Protein AF-A0A8S9JGA6-F1 (afdb_monomer_lite)

pLDDT: mean 74.23, std 14.95, range [34.34, 95.12]

Organism: Brassica cretica (NCBI:txid69181)

Secondary structure (DSSP, 8-state):
-----------------SS--------------STTT--STHHHH---GGG-B-STTTTTTTTSS--BSSSSS--GGGS---SEEEEESEEBSGGG-B--GGGGGG---EE-S-GGGEEESSSS-B-HHHHHHHHHHHHH--TTTS-S--HHHHHHT-

InterPro domains:
  IPR008265 Lipase, GDSL, active site [PS01098] (29-40)
  IPR036514 SGNH hydrolase superfamily [G3DSA:3.40.50.1110] (21-83)
  IPR036514 SGNH hydrolase superfamily [G3DSA:3.40.50.1110] (84-142)
  IPR044552 GDSL esterase/lipase GLIP1-5/GLL25 [PTHR45966] (81-156)

Sequence (158 aa):
MFLYTIVLSISSINCTEKNNSLVTNQAALFVFGDSLFDAGNYKYINNNSAFQSNFFPYGQTTFKFPTGRVSDGRLITDFIGFKVGQMGCCGSGPFRGINTCGGRMGQSYELCENVNDYLFFDSSHLTEKAHQQIAELVWSGPPNVTRPYNLKALFELN

Foldseek 3Di:
DDDDDDPPDPPPPPDDDPDDDDPDPDQDEDADDPLLGDQQCVVVVDPPPPQWQQDPPQCCPANVGRRRRPHVYDHLVVQDDANYRQAAQKADDVSSLHPCPPCPPNDDMHGHPDLRNYQHNHNPHGGPNNVVSVLCCQAPNDCSRHPDDRVVVVVVVD

Structure (mmCIF, N/CA/C/O backbone):
data_AF-A0A8S9JGA6-F1
#
_entry.id   AF-A0A8S9JGA6-F1
#
loop_
_atom_site.group_PDB
_atom_site.id
_atom_site.type_symbol
_atom_site.label_atom_id
_atom_site.label_alt_id
_atom_site.label_comp_id
_atom_site.label_asym_id
_atom_site.label_entity_id
_atom_site.label_seq_id
_atom_site.pdbx_PDB_ins_code
_atom_site.Cartn_x
_atom_site.Cartn_y
_atom_site.Cartn_z
_atom_site.occupancy
_atom_site.B_iso_or_equiv
_atom_site.auth_seq_id
_atom_site.auth_comp_id
_atom_site.auth_asym_id
_atom_site.auth_atom_id
_atom_site.pdbx_PDB_model_num
ATOM 1 N N . MET A 1 1 ? 35.458 -18.904 -16.102 1.00 49.09 1 MET A N 1
ATOM 2 C CA . MET A 1 1 ? 35.018 -20.268 -16.457 1.00 49.09 1 MET A CA 1
ATOM 3 C C . MET A 1 1 ? 34.712 -21.039 -15.181 1.00 49.09 1 MET A C 1
ATOM 5 O O . MET A 1 1 ? 35.558 -21.772 -14.706 1.00 49.09 1 MET A O 1
ATOM 9 N N . PHE A 1 2 ? 33.526 -20.814 -14.616 1.00 34.34 2 PHE A N 1
ATOM 10 C CA . PHE A 1 2 ? 32.849 -21.718 -13.684 1.00 34.34 2 PHE A CA 1
ATOM 11 C C . PHE A 1 2 ? 31.355 -21.488 -13.910 1.00 34.34 2 PHE A C 1
ATOM 13 O O . PHE A 1 2 ? 30.808 -20.459 -13.524 1.00 34.34 2 PHE A O 1
ATOM 20 N N . LEU A 1 3 ? 30.750 -22.394 -14.678 1.00 44.66 3 LEU A N 1
ATOM 21 C CA . LEU A 1 3 ? 29.308 -22.479 -14.858 1.00 44.66 3 LEU A CA 1
ATOM 22 C C . LEU A 1 3 ? 28.686 -22.876 -13.515 1.00 44.66 3 LEU A C 1
ATOM 24 O O . LEU A 1 3 ? 29.050 -23.912 -12.967 1.00 44.66 3 LEU A O 1
ATOM 28 N N . TYR A 1 4 ? 27.707 -22.112 -13.040 1.00 43.81 4 TYR A N 1
ATOM 29 C CA . TYR A 1 4 ? 26.668 -22.636 -12.158 1.00 43.81 4 TYR A CA 1
ATOM 30 C C . TYR A 1 4 ? 25.333 -22.450 -12.874 1.00 43.81 4 TYR A C 1
ATOM 32 O O . TYR A 1 4 ? 24.757 -21.367 -12.912 1.00 43.81 4 TYR A O 1
ATOM 40 N N . THR A 1 5 ? 24.883 -23.517 -13.524 1.00 47.34 5 THR A N 1
ATOM 41 C CA . THR A 1 5 ? 23.535 -23.650 -14.077 1.00 47.34 5 THR A CA 1
ATOM 42 C C . THR A 1 5 ? 22.526 -23.649 -12.933 1.00 47.34 5 THR A C 1
ATOM 44 O O . THR A 1 5 ? 22.482 -24.594 -12.148 1.00 47.34 5 THR A O 1
ATOM 47 N N . ILE A 1 6 ? 21.713 -22.597 -12.837 1.00 52.12 6 ILE A N 1
ATOM 48 C CA . ILE A 1 6 ? 20.526 -22.581 -11.978 1.00 52.12 6 ILE A CA 1
ATOM 49 C C . ILE A 1 6 ? 19.452 -23.410 -12.685 1.00 52.12 6 ILE A C 1
ATOM 51 O O . ILE A 1 6 ? 18.958 -23.031 -13.746 1.00 52.12 6 ILE A O 1
ATOM 55 N N . VAL A 1 7 ? 19.106 -24.558 -12.110 1.00 46.50 7 VAL A N 1
ATOM 56 C CA . VAL A 1 7 ? 17.948 -25.346 -12.540 1.00 46.50 7 VAL A CA 1
ATOM 57 C C . VAL A 1 7 ? 16.696 -24.641 -12.017 1.00 46.50 7 VAL A C 1
ATOM 59 O O . VAL A 1 7 ? 16.378 -24.727 -10.835 1.00 46.50 7 VAL A O 1
ATOM 62 N N . LEU A 1 8 ? 15.989 -23.917 -12.886 1.00 43.75 8 LEU A N 1
ATOM 63 C CA . LEU A 1 8 ? 14.633 -23.439 -12.610 1.00 43.75 8 LEU A CA 1
ATOM 64 C C . LEU A 1 8 ? 13.660 -24.598 -12.849 1.00 43.75 8 LEU A C 1
ATOM 66 O O . LEU A 1 8 ? 13.187 -24.808 -13.963 1.00 43.75 8 LEU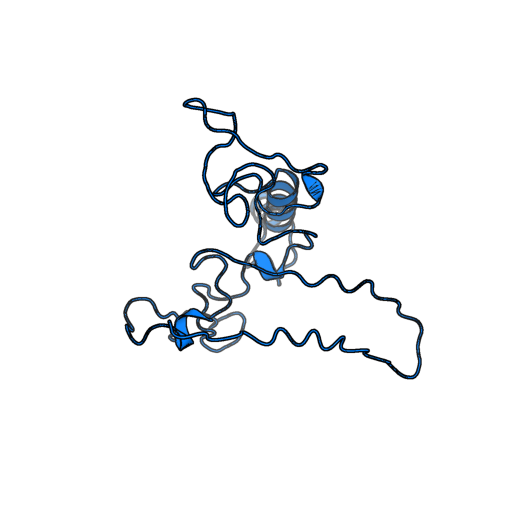 A O 1
ATOM 70 N N . SER A 1 9 ? 13.370 -25.377 -11.808 1.00 45.03 9 SER A N 1
ATOM 71 C CA . SER A 1 9 ? 12.232 -26.295 -11.836 1.00 45.03 9 SER A CA 1
ATOM 72 C C . SER A 1 9 ? 10.955 -25.501 -11.557 1.00 45.03 9 SER A C 1
ATOM 74 O O . SER A 1 9 ? 10.687 -25.136 -10.414 1.00 45.03 9 SER A O 1
ATOM 76 N N . ILE A 1 10 ? 10.157 -25.233 -12.592 1.00 51.62 10 ILE A N 1
ATOM 77 C CA . ILE A 1 10 ? 8.765 -24.808 -12.419 1.00 51.62 10 ILE A CA 1
ATOM 78 C C . ILE A 1 10 ? 7.967 -26.077 -12.117 1.00 51.62 10 ILE A C 1
ATOM 80 O O . ILE A 1 10 ? 7.484 -26.753 -13.022 1.00 51.62 10 ILE A O 1
ATOM 84 N N . SER A 1 11 ? 7.863 -26.451 -10.845 1.00 44.03 11 SER A N 1
ATOM 85 C CA . SER A 1 11 ? 6.832 -27.394 -10.422 1.00 44.03 11 SER A CA 1
ATOM 86 C C . SER A 1 11 ? 5.513 -26.630 -10.352 1.00 44.03 11 SER A C 1
ATOM 88 O O . SER A 1 11 ? 5.253 -25.877 -9.417 1.00 44.03 11 SER A O 1
ATOM 90 N N . SER A 1 12 ? 4.666 -26.807 -11.364 1.00 47.81 12 SER A N 1
ATOM 91 C CA . SER A 1 12 ? 3.257 -26.433 -11.277 1.00 47.81 12 SER A CA 1
ATOM 92 C C . SER A 1 12 ? 2.615 -27.251 -10.154 1.00 47.81 12 SER A C 1
ATOM 94 O O . SER A 1 12 ? 2.426 -28.462 -10.294 1.00 47.81 12 SER A O 1
ATOM 96 N N . ILE A 1 13 ? 2.318 -26.613 -9.021 1.00 54.00 13 ILE A N 1
ATOM 97 C CA . ILE A 1 13 ? 1.548 -27.234 -7.943 1.00 54.00 13 ILE A CA 1
ATOM 98 C C . ILE A 1 13 ? 0.088 -27.273 -8.408 1.00 54.00 13 ILE A C 1
ATOM 100 O O . ILE A 1 13 ? -0.631 -26.283 -8.309 1.00 54.00 13 ILE A O 1
ATOM 104 N N . ASN A 1 14 ? -0.353 -28.414 -8.942 1.00 46.28 14 ASN A N 1
ATOM 105 C CA . ASN A 1 14 ? -1.773 -28.667 -9.177 1.00 46.28 14 ASN A CA 1
ATOM 106 C C . ASN A 1 14 ? -2.439 -29.013 -7.841 1.00 46.28 14 ASN A C 1
ATOM 108 O O . ASN A 1 14 ? -2.505 -30.177 -7.444 1.00 46.28 14 ASN A O 1
ATOM 112 N N . CYS A 1 15 ? -2.944 -28.000 -7.138 1.00 44.97 15 CYS A N 1
ATOM 113 C CA . CYS A 1 15 ? -3.874 -28.213 -6.034 1.00 44.97 15 CYS A CA 1
ATOM 114 C C . CYS A 1 15 ? -5.198 -28.732 -6.609 1.00 44.97 15 CYS A C 1
ATOM 116 O O . CYS A 1 15 ? -5.934 -27.991 -7.252 1.00 44.97 15 CYS A O 1
ATOM 118 N N . THR A 1 16 ? -5.497 -30.015 -6.402 1.00 48.38 16 THR A N 1
ATOM 119 C CA . THR A 1 16 ? -6.822 -30.572 -6.710 1.00 48.38 16 THR A CA 1
ATOM 120 C C . THR A 1 16 ? -7.572 -30.734 -5.393 1.00 48.38 16 THR A C 1
ATOM 122 O O . THR A 1 16 ? -7.358 -31.711 -4.677 1.00 48.38 16 THR A O 1
ATOM 125 N N . GLU A 1 17 ? -8.425 -29.773 -5.034 1.00 49.81 17 GLU A N 1
ATOM 126 C CA . GLU A 1 17 ? -9.370 -29.981 -3.934 1.00 49.81 17 GLU A CA 1
ATOM 127 C C . GLU A 1 17 ? -10.481 -30.924 -4.401 1.00 49.81 17 GLU A C 1
ATOM 129 O O . GLU A 1 17 ? -11.218 -30.651 -5.351 1.00 49.81 17 GLU A O 1
ATOM 134 N N . LYS A 1 18 ? -10.598 -32.071 -3.728 1.00 55.16 18 LYS A N 1
ATOM 135 C CA . LYS A 1 18 ? -11.759 -32.946 -3.872 1.00 55.16 18 LYS A CA 1
ATOM 136 C C . LYS A 1 18 ? -12.943 -32.305 -3.146 1.00 55.16 18 LYS A C 1
ATOM 138 O O . LYS A 1 18 ? -12.961 -32.267 -1.922 1.00 55.16 18 LYS A O 1
ATOM 143 N N . ASN A 1 19 ? -13.948 -31.925 -3.935 1.00 55.22 19 ASN A N 1
ATOM 144 C CA . ASN A 1 19 ? -15.334 -31.630 -3.550 1.00 55.22 19 ASN A CA 1
ATOM 145 C C . ASN A 1 19 ? -15.628 -30.254 -2.920 1.00 55.22 19 ASN A C 1
ATOM 147 O O . ASN A 1 19 ? -16.029 -30.171 -1.765 1.00 55.22 19 ASN A O 1
ATOM 151 N N . ASN A 1 20 ? -15.556 -29.187 -3.719 1.00 45.53 20 ASN A N 1
ATOM 152 C CA . ASN A 1 20 ? -16.689 -28.297 -4.039 1.00 45.53 20 ASN A CA 1
ATOM 153 C C . ASN A 1 20 ? -16.203 -27.151 -4.938 1.00 45.53 20 ASN A C 1
ATOM 155 O O . ASN A 1 20 ? -15.072 -26.695 -4.817 1.00 45.53 20 ASN A O 1
ATOM 159 N N . SER A 1 21 ? -17.044 -26.700 -5.871 1.00 48.09 21 SER A N 1
ATOM 160 C CA . SER A 1 21 ? -16.680 -25.697 -6.875 1.00 48.09 21 SER A CA 1
ATOM 161 C C . SER A 1 21 ? -16.467 -24.306 -6.265 1.00 48.09 21 SER A C 1
ATOM 163 O O . SER A 1 21 ? -17.368 -23.469 -6.250 1.00 48.09 21 SER A O 1
ATOM 165 N N . LEU A 1 22 ? -15.249 -24.026 -5.821 1.00 43.38 22 LEU A N 1
ATOM 166 C CA . LEU A 1 22 ? -14.751 -22.666 -5.681 1.00 43.38 22 LEU A CA 1
ATOM 167 C C . LEU A 1 22 ? -13.516 -22.553 -6.568 1.00 43.38 22 LEU A C 1
ATOM 169 O O . LEU A 1 22 ? -12.383 -22.768 -6.147 1.00 43.38 22 LEU A O 1
ATOM 173 N N . VAL A 1 23 ? -13.761 -22.235 -7.844 1.00 42.69 23 VAL A N 1
ATOM 174 C CA . VAL A 1 23 ? -12.718 -21.715 -8.731 1.00 42.69 23 VAL A CA 1
ATOM 175 C C . VAL A 1 23 ? -12.301 -20.377 -8.138 1.00 42.69 23 VAL A C 1
ATOM 177 O O . VAL A 1 23 ? -12.895 -19.336 -8.408 1.00 42.69 23 VAL A O 1
ATOM 180 N N . THR A 1 24 ? -11.315 -20.410 -7.254 1.00 42.44 24 THR A N 1
ATOM 181 C CA . THR A 1 24 ? -10.630 -19.201 -6.830 1.00 42.44 24 THR A CA 1
ATOM 182 C C . THR A 1 24 ? -9.526 -18.981 -7.853 1.00 42.44 24 THR A C 1
ATOM 184 O O . THR A 1 24 ? -8.606 -19.786 -7.979 1.00 42.44 24 THR A O 1
ATOM 187 N N . ASN A 1 25 ? -9.640 -17.920 -8.653 1.00 44.44 25 ASN A N 1
ATOM 188 C CA . ASN A 1 25 ? -8.517 -17.436 -9.451 1.00 44.44 25 ASN A CA 1
ATOM 189 C C . ASN A 1 25 ? -7.470 -16.887 -8.471 1.00 44.44 25 ASN A C 1
ATOM 191 O O . ASN A 1 25 ? -7.428 -15.689 -8.197 1.00 44.44 25 ASN A O 1
ATOM 195 N N . GLN A 1 26 ? -6.699 -17.780 -7.852 1.00 40.91 26 GLN A N 1
ATOM 196 C CA . GLN A 1 26 ? -5.667 -17.432 -6.885 1.00 40.91 26 GLN A CA 1
ATOM 197 C C . GLN A 1 26 ? -4.499 -16.794 -7.636 1.00 40.91 26 GLN A C 1
ATOM 199 O O . GLN A 1 26 ? -3.663 -17.474 -8.226 1.00 40.91 26 GLN A O 1
ATOM 204 N N . ALA A 1 27 ? -4.464 -15.464 -7.636 1.00 47.84 27 ALA A N 1
ATOM 205 C CA . ALA A 1 27 ? -3.291 -14.700 -8.027 1.00 47.84 27 ALA A CA 1
ATOM 206 C C . ALA A 1 27 ? -2.324 -14.640 -6.835 1.00 47.84 27 ALA A C 1
ATOM 208 O O . ALA A 1 27 ? -2.721 -14.285 -5.725 1.00 47.84 27 ALA A O 1
ATOM 209 N N . ALA A 1 28 ? -1.058 -14.993 -7.053 1.00 46.25 28 ALA A N 1
ATOM 210 C CA . ALA A 1 28 ? -0.022 -14.830 -6.041 1.00 46.25 28 ALA A CA 1
ATOM 211 C C . ALA A 1 28 ? 0.428 -13.361 -5.989 1.00 46.25 28 ALA A C 1
ATOM 213 O O . ALA A 1 28 ? 0.871 -12.809 -6.996 1.00 46.25 28 ALA A O 1
ATOM 214 N N . LEU A 1 29 ? 0.322 -12.735 -4.814 1.00 56.91 29 LEU A N 1
ATOM 215 C CA . LEU A 1 29 ? 0.822 -11.387 -4.554 1.00 56.91 29 LEU A CA 1
ATOM 216 C C . LEU A 1 29 ? 2.216 -11.476 -3.933 1.00 56.91 29 LEU A C 1
ATOM 218 O O . LEU A 1 29 ? 2.381 -11.917 -2.797 1.00 56.91 29 LEU A O 1
ATOM 222 N N . PHE A 1 30 ? 3.214 -11.027 -4.679 1.00 61.41 30 PHE A N 1
ATOM 223 C CA . PHE A 1 30 ? 4.572 -10.849 -4.184 1.00 61.41 30 PHE A CA 1
ATOM 224 C C . PHE A 1 30 ? 4.752 -9.390 -3.758 1.00 61.41 30 PHE A C 1
ATOM 226 O O . PHE A 1 30 ? 4.334 -8.470 -4.468 1.00 61.41 30 PHE A O 1
ATOM 233 N N . VAL A 1 31 ? 5.347 -9.186 -2.586 1.00 60.44 31 VAL A N 1
ATOM 234 C CA . VAL A 1 31 ? 5.545 -7.876 -1.960 1.00 60.44 31 VAL A CA 1
ATOM 235 C C . VAL A 1 31 ? 7.042 -7.688 -1.731 1.00 60.44 31 VAL A C 1
ATOM 237 O O . VAL A 1 31 ? 7.652 -8.470 -1.003 1.00 60.44 31 VAL A O 1
ATOM 240 N N . PHE A 1 32 ? 7.617 -6.646 -2.330 1.00 70.56 32 PHE A N 1
ATOM 241 C CA . PHE A 1 32 ? 8.966 -6.166 -2.024 1.00 70.56 32 PHE A CA 1
ATOM 242 C C . PHE A 1 32 ? 8.869 -4.745 -1.478 1.00 70.56 32 PHE A C 1
ATOM 244 O O . PHE A 1 32 ? 7.991 -3.987 -1.883 1.00 70.56 32 PHE A O 1
ATOM 251 N N . GLY A 1 33 ? 9.768 -4.377 -0.573 1.00 71.50 33 GLY A N 1
ATOM 252 C CA . GLY A 1 33 ? 9.775 -3.047 0.020 1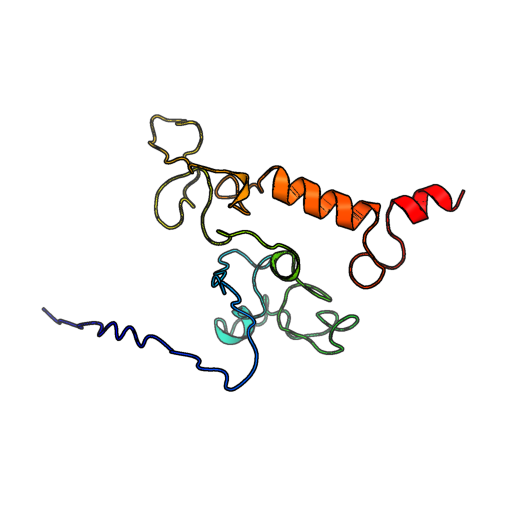.00 71.50 33 GLY A CA 1
ATOM 253 C C . GLY A 1 33 ? 10.749 -2.943 1.183 1.00 71.50 33 GLY A C 1
ATOM 254 O O . GLY A 1 33 ? 11.594 -3.818 1.382 1.00 71.50 33 GLY A O 1
ATOM 255 N N . ASP A 1 34 ? 10.623 -1.854 1.931 1.00 78.00 34 ASP A N 1
ATOM 256 C CA . ASP A 1 34 ? 11.342 -1.628 3.181 1.00 78.00 34 ASP A CA 1
ATOM 257 C C . ASP A 1 34 ? 10.601 -2.253 4.380 1.00 78.00 34 ASP A C 1
ATOM 259 O O . ASP A 1 34 ? 9.750 -3.137 4.239 1.00 78.00 34 ASP A O 1
ATOM 263 N N . SER A 1 35 ? 10.933 -1.791 5.584 1.00 80.69 35 SER A N 1
ATOM 264 C CA . SER A 1 35 ? 10.350 -2.288 6.823 1.00 80.69 35 SER A CA 1
ATOM 265 C C . SER A 1 35 ? 8.820 -2.163 6.872 1.00 80.69 35 SER A C 1
ATOM 267 O O . SER A 1 35 ? 8.175 -3.028 7.460 1.00 80.69 35 SER A O 1
ATOM 269 N N . LEU A 1 36 ? 8.206 -1.181 6.202 1.00 78.56 36 LEU A N 1
ATOM 270 C CA . LEU A 1 36 ? 6.746 -1.000 6.174 1.00 78.56 36 LEU A CA 1
ATOM 271 C C . LEU A 1 36 ? 6.005 -2.168 5.509 1.00 78.56 36 LEU A C 1
ATOM 273 O O . LEU A 1 36 ? 4.822 -2.394 5.779 1.00 78.56 36 LEU A O 1
ATOM 277 N N . PHE A 1 37 ? 6.700 -2.914 4.654 1.00 78.50 37 PHE A N 1
ATOM 278 C CA . PHE A 1 37 ? 6.160 -4.043 3.902 1.00 78.50 37 PHE A CA 1
ATOM 279 C C . PHE A 1 37 ? 6.774 -5.380 4.336 1.00 78.50 37 PHE A C 1
ATOM 281 O O . PHE A 1 37 ? 6.327 -6.437 3.884 1.00 78.50 37 PHE A O 1
ATOM 288 N N . ASP A 1 38 ? 7.767 -5.354 5.231 1.00 79.88 38 ASP A N 1
ATOM 289 C CA . ASP A 1 38 ? 8.436 -6.550 5.723 1.00 79.88 38 ASP A CA 1
ATOM 290 C C . ASP A 1 38 ? 7.559 -7.327 6.711 1.00 79.88 38 ASP A C 1
ATOM 292 O O . ASP A 1 38 ? 7.414 -6.972 7.883 1.00 79.88 38 ASP A O 1
ATOM 296 N N . ALA A 1 39 ? 7.036 -8.464 6.250 1.00 77.88 39 ALA A N 1
ATOM 297 C CA . ALA A 1 39 ? 6.219 -9.387 7.031 1.00 77.88 39 ALA A CA 1
ATOM 298 C C . ALA A 1 39 ? 6.964 -10.101 8.183 1.00 77.88 39 ALA A C 1
ATOM 300 O O . ALA A 1 39 ? 6.366 -10.972 8.820 1.00 77.88 39 ALA A O 1
ATOM 301 N N . GLY A 1 40 ? 8.209 -9.715 8.481 1.00 76.69 40 GLY A N 1
ATOM 302 C CA . GLY A 1 40 ? 9.052 -10.255 9.550 1.00 76.69 40 GLY A CA 1
ATOM 303 C C . GLY A 1 40 ? 10.237 -11.075 9.036 1.00 76.69 40 GLY A C 1
ATOM 304 O O . GLY A 1 40 ? 10.836 -11.839 9.795 1.00 76.69 40 GLY A O 1
ATOM 305 N N . ASN A 1 41 ? 10.585 -10.928 7.757 1.00 74.00 41 ASN A N 1
ATOM 306 C CA . ASN A 1 41 ? 11.688 -11.633 7.114 1.00 74.00 41 ASN A CA 1
ATOM 307 C C . ASN A 1 41 ? 13.045 -11.133 7.614 1.00 74.00 41 ASN A C 1
ATOM 309 O O . ASN A 1 41 ? 13.983 -11.926 7.712 1.00 74.00 41 ASN A O 1
ATOM 313 N N . TYR A 1 42 ? 13.160 -9.854 7.994 1.00 72.56 42 TYR A N 1
ATOM 314 C CA . TYR A 1 42 ? 14.425 -9.275 8.453 1.00 72.56 42 TYR A CA 1
ATOM 315 C C . TYR A 1 42 ? 15.021 -9.994 9.676 1.00 72.56 42 TYR A C 1
ATOM 317 O O . TYR A 1 42 ? 16.244 -10.092 9.799 1.00 72.56 42 TYR A O 1
ATOM 325 N N . LYS A 1 43 ? 14.177 -10.609 10.520 1.00 69.00 43 LYS A N 1
ATOM 326 C CA . LYS A 1 43 ? 14.589 -11.483 11.637 1.00 69.00 43 LYS A CA 1
ATOM 327 C C . LYS A 1 43 ? 15.546 -12.605 11.208 1.00 69.00 43 LYS A C 1
ATOM 329 O O . LYS A 1 43 ? 16.359 -13.044 12.016 1.00 69.00 43 LYS A O 1
ATOM 334 N N . TYR A 1 44 ? 15.429 -13.090 9.974 1.00 66.50 44 TYR A N 1
ATOM 335 C CA . TYR A 1 44 ? 16.167 -14.250 9.468 1.00 66.50 44 TYR A CA 1
ATOM 336 C C . TYR A 1 44 ? 17.356 -13.874 8.574 1.00 66.50 44 TYR A C 1
ATOM 338 O O . TYR A 1 44 ? 18.157 -14.743 8.241 1.00 66.50 44 TYR A O 1
ATOM 346 N N . ILE A 1 45 ? 17.470 -12.602 8.175 1.00 63.91 45 ILE A N 1
ATOM 347 C CA . ILE A 1 45 ? 18.447 -12.143 7.175 1.00 63.91 45 ILE A CA 1
ATOM 348 C C . ILE A 1 45 ? 19.660 -11.474 7.832 1.00 63.91 45 ILE A C 1
ATOM 350 O O . ILE A 1 45 ? 20.772 -11.607 7.325 1.00 63.91 45 ILE A O 1
ATOM 354 N N . ASN A 1 46 ? 19.483 -10.773 8.957 1.00 58.25 46 ASN A N 1
ATOM 355 C CA . ASN A 1 46 ? 20.569 -10.028 9.592 1.00 58.25 46 ASN A CA 1
ATOM 356 C C . ASN A 1 46 ? 20.719 -10.377 11.079 1.00 58.25 46 ASN A C 1
ATOM 358 O O . ASN A 1 46 ? 19.772 -10.246 11.851 1.00 58.25 46 ASN A O 1
ATOM 362 N N . ASN A 1 47 ? 21.937 -10.744 11.494 1.00 58.81 47 ASN A N 1
ATOM 363 C CA . ASN A 1 47 ? 22.296 -10.943 12.905 1.00 58.81 47 ASN A CA 1
ATOM 364 C C . ASN A 1 47 ? 22.475 -9.626 13.682 1.00 58.81 47 ASN A C 1
ATOM 366 O O . ASN A 1 47 ? 22.709 -9.652 14.889 1.00 58.81 47 ASN A O 1
ATOM 370 N N . ASN A 1 48 ? 22.386 -8.473 13.016 1.00 64.56 48 ASN A N 1
ATOM 371 C CA . ASN A 1 48 ? 22.408 -7.176 13.673 1.00 64.56 48 ASN A CA 1
ATOM 372 C C . ASN A 1 48 ? 21.047 -6.893 14.332 1.00 64.56 48 ASN A C 1
ATOM 374 O O . ASN A 1 48 ? 20.066 -6.549 13.668 1.00 64.56 48 ASN A O 1
ATOM 378 N N . SER A 1 49 ? 21.009 -7.038 15.654 1.00 62.84 49 SER A N 1
ATOM 379 C CA . SER A 1 49 ? 19.820 -6.892 16.498 1.00 62.84 49 SER A CA 1
ATOM 380 C C . SER A 1 49 ? 19.241 -5.475 16.534 1.00 62.84 49 SER A C 1
ATOM 382 O O . SER A 1 49 ? 18.086 -5.315 16.917 1.00 62.84 49 SER A O 1
ATOM 384 N N . ALA A 1 50 ? 19.990 -4.455 16.098 1.00 66.31 50 ALA A N 1
ATOM 385 C CA . ALA A 1 50 ? 19.570 -3.053 16.179 1.00 66.31 50 ALA A CA 1
ATOM 386 C C . ALA A 1 50 ? 18.314 -2.715 15.352 1.00 66.31 50 ALA A C 1
ATOM 388 O O . ALA A 1 50 ? 17.629 -1.743 15.654 1.00 66.31 50 ALA A O 1
ATOM 389 N N . PHE A 1 51 ? 18.005 -3.511 14.325 1.00 66.00 51 PHE A N 1
ATOM 390 C CA . PHE A 1 51 ? 16.876 -3.270 13.417 1.00 66.00 51 PHE A CA 1
ATOM 391 C C . PHE A 1 51 ? 15.856 -4.417 13.406 1.00 66.00 51 PHE A C 1
ATOM 393 O O . PHE A 1 51 ? 14.975 -4.454 12.553 1.00 66.00 51 PHE A O 1
ATOM 400 N N . GLN A 1 52 ? 15.977 -5.381 14.324 1.00 77.56 52 GLN A N 1
ATOM 401 C CA . GLN A 1 52 ? 15.000 -6.463 14.445 1.00 77.56 52 GLN A CA 1
ATOM 402 C C . GLN A 1 52 ? 13.785 -5.983 15.242 1.00 77.56 52 GLN A C 1
ATOM 404 O O . GLN A 1 52 ? 13.938 -5.306 16.247 1.00 77.56 52 GLN A O 1
ATOM 409 N N . SER A 1 53 ? 12.577 -6.383 14.850 1.00 82.94 53 SER A N 1
ATOM 410 C CA . SER A 1 53 ? 11.339 -6.098 15.601 1.00 82.94 53 SER A CA 1
ATOM 411 C C . SER A 1 53 ? 10.778 -7.356 16.266 1.00 82.94 53 SER A C 1
ATOM 413 O O . SER A 1 53 ? 9.576 -7.609 16.291 1.00 82.94 53 SER A O 1
ATOM 415 N N . ASN A 1 54 ? 11.672 -8.203 16.777 1.00 84.50 54 ASN A N 1
ATOM 416 C CA . ASN A 1 54 ? 11.358 -9.470 17.446 1.00 84.50 54 ASN A CA 1
ATOM 417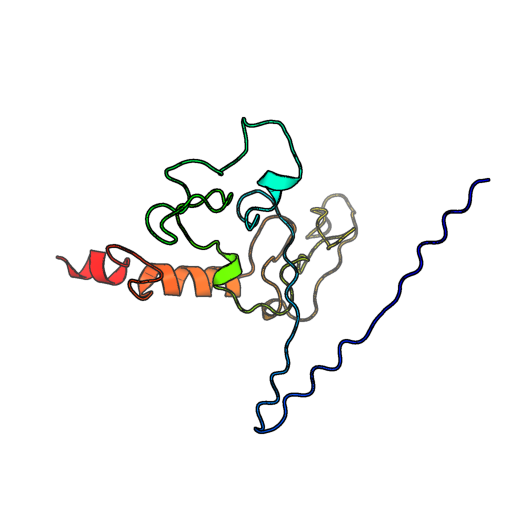 C C . ASN A 1 54 ? 11.231 -9.329 18.975 1.00 84.50 54 ASN A C 1
ATOM 419 O O . ASN A 1 54 ? 11.389 -10.309 19.700 1.00 84.50 54 ASN A O 1
ATOM 423 N N . PHE A 1 55 ? 10.924 -8.129 19.462 1.00 87.31 55 PHE A N 1
ATOM 424 C CA . PHE A 1 55 ? 10.722 -7.820 20.875 1.00 87.31 55 PHE A CA 1
ATOM 425 C C . PHE A 1 55 ? 9.426 -7.021 21.080 1.00 87.31 55 PHE A C 1
ATOM 427 O O . PHE A 1 55 ? 8.852 -6.492 20.132 1.00 87.31 55 PHE A O 1
ATOM 434 N N . PHE A 1 56 ? 8.922 -6.943 22.310 1.00 85.00 56 PHE A N 1
ATOM 435 C CA . PHE A 1 56 ? 7.737 -6.132 22.614 1.00 85.00 56 PHE A CA 1
ATOM 436 C C . PHE A 1 56 ? 8.057 -4.627 22.523 1.00 85.00 56 PHE A C 1
ATOM 438 O O . PHE A 1 56 ? 9.126 -4.225 22.972 1.00 85.00 56 PHE A O 1
ATOM 445 N N . PRO A 1 57 ? 7.166 -3.778 21.977 1.00 88.94 57 PRO A N 1
ATOM 446 C CA . PRO A 1 57 ? 5.721 -3.989 21.853 1.00 88.94 57 PRO A CA 1
ATOM 447 C C . PRO A 1 57 ? 5.250 -4.518 20.489 1.00 88.94 57 PRO A C 1
ATOM 449 O O . PRO A 1 57 ? 4.050 -4.560 20.246 1.00 88.94 57 PRO A O 1
ATOM 452 N N . TYR A 1 58 ? 6.143 -4.924 19.585 1.00 87.00 58 TYR A N 1
ATOM 453 C CA . TYR A 1 58 ? 5.734 -5.405 18.264 1.00 87.00 58 TYR A CA 1
ATOM 454 C C . TYR A 1 58 ? 4.866 -6.670 18.382 1.00 87.00 58 TYR A C 1
ATOM 456 O O . TYR A 1 58 ? 5.163 -7.573 19.160 1.00 87.00 58 TYR A O 1
ATOM 464 N N . GLY A 1 59 ? 3.757 -6.715 17.640 1.00 83.56 59 GLY A N 1
ATOM 465 C CA . GLY A 1 59 ? 2.726 -7.761 17.685 1.00 83.56 59 GLY A CA 1
ATOM 466 C C . GLY A 1 59 ? 2.012 -8.011 19.029 1.00 83.56 59 GLY A C 1
ATOM 467 O O . GLY A 1 59 ? 1.192 -8.933 19.095 1.00 83.56 59 GLY A O 1
ATOM 468 N N . GLN A 1 60 ? 2.265 -7.229 20.083 1.00 87.56 60 GLN A N 1
ATOM 469 C CA . GLN A 1 60 ? 1.691 -7.392 21.422 1.00 87.56 60 GLN A CA 1
ATOM 470 C C . GLN A 1 60 ? 0.159 -7.361 21.444 1.00 87.56 60 GLN A C 1
ATOM 472 O O . GLN A 1 60 ? -0.466 -8.210 22.083 1.00 87.56 60 GLN A O 1
ATOM 477 N N . THR A 1 61 ? -0.479 -6.390 20.790 1.00 81.44 61 THR A N 1
ATOM 478 C CA . THR A 1 61 ? -1.936 -6.224 20.880 1.00 81.44 61 THR A CA 1
ATOM 479 C C . THR A 1 61 ? -2.676 -7.138 19.917 1.00 81.44 61 THR A C 1
ATOM 481 O O . THR A 1 61 ? -3.685 -7.728 20.312 1.00 81.44 61 THR A O 1
ATOM 484 N N . THR A 1 62 ? -2.174 -7.292 18.691 1.00 81.12 62 THR A N 1
ATOM 485 C CA . THR A 1 62 ? -2.872 -8.011 17.614 1.00 81.12 62 THR A CA 1
ATOM 486 C C . THR A 1 62 ? -2.582 -9.509 17.609 1.00 81.12 62 THR A C 1
ATOM 488 O O . THR A 1 62 ? -3.513 -10.303 17.512 1.00 81.12 62 THR A O 1
ATOM 491 N N . PHE A 1 63 ? -1.313 -9.905 17.727 1.00 83.06 63 PHE A N 1
ATOM 492 C CA . PHE A 1 63 ? -0.894 -11.309 17.618 1.00 83.06 63 PHE A CA 1
ATOM 493 C C 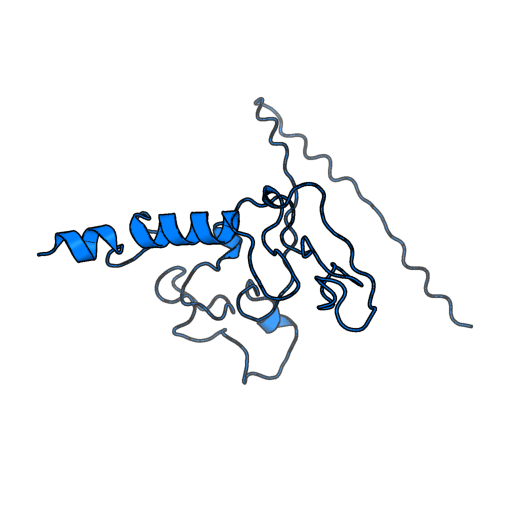. PHE A 1 63 ? -0.548 -11.939 18.970 1.00 83.06 63 PHE A C 1
ATOM 495 O O . PHE A 1 63 ? -0.520 -13.159 19.079 1.00 83.06 63 PHE A O 1
ATOM 502 N N . LYS A 1 64 ? -0.351 -11.115 20.008 1.00 89.94 64 LYS A N 1
ATOM 503 C CA . LYS A 1 64 ? 0.080 -11.499 21.364 1.00 89.94 64 LYS A CA 1
ATOM 504 C C . LYS A 1 64 ? 1.516 -12.035 21.445 1.00 89.94 64 LYS A C 1
ATOM 506 O O . LYS A 1 64 ? 1.892 -12.608 22.461 1.00 89.94 64 LYS A O 1
ATOM 511 N N . PHE A 1 65 ? 2.328 -11.812 20.410 1.00 87.31 65 PHE A N 1
ATOM 512 C CA . PHE A 1 65 ? 3.760 -12.124 20.387 1.00 87.31 65 PHE A CA 1
ATOM 513 C C . PHE A 1 65 ? 4.497 -11.285 19.322 1.00 87.31 65 PHE A C 1
ATOM 515 O O . PHE A 1 65 ? 3.868 -10.889 18.335 1.00 87.31 65 PHE A O 1
ATOM 522 N N . PRO A 1 66 ? 5.820 -11.049 19.462 1.00 86.19 66 PRO A N 1
ATOM 523 C CA . PRO A 1 66 ? 6.609 -10.339 18.458 1.00 86.19 66 PRO A CA 1
ATOM 524 C C . PRO A 1 66 ? 6.730 -11.109 17.146 1.00 86.19 66 PRO A C 1
ATOM 526 O O . PRO A 1 66 ? 7.327 -12.185 17.080 1.00 86.19 66 PRO A O 1
ATOM 529 N N . THR A 1 67 ? 6.179 -10.535 16.079 1.00 83.62 67 THR A N 1
ATOM 530 C CA . THR A 1 67 ? 6.155 -11.143 14.740 1.00 83.62 67 THR A CA 1
ATOM 531 C C . THR A 1 67 ? 7.406 -10.844 13.917 1.00 83.62 67 THR A C 1
ATOM 533 O O . THR A 1 67 ? 7.592 -11.447 12.866 1.00 83.62 67 THR A O 1
ATOM 536 N N . GLY A 1 68 ? 8.272 -9.928 14.366 1.00 84.94 68 GLY A N 1
ATOM 537 C CA . GLY A 1 68 ? 9.393 -9.426 13.564 1.00 84.94 68 GLY A CA 1
ATOM 538 C C . GLY A 1 68 ? 9.008 -8.287 12.620 1.00 84.94 68 GLY A C 1
ATOM 539 O O . GLY A 1 68 ? 9.888 -7.715 11.988 1.00 84.94 68 GLY A O 1
ATOM 540 N N . ARG A 1 69 ? 7.720 -7.937 12.549 1.00 87.31 69 ARG A N 1
ATOM 541 C CA . ARG A 1 69 ? 7.209 -6.781 11.808 1.00 87.31 69 ARG A CA 1
ATOM 542 C C . ARG A 1 69 ? 7.452 -5.512 12.619 1.00 87.31 69 ARG A C 1
ATOM 544 O O . ARG A 1 69 ? 7.237 -5.525 13.830 1.00 87.31 69 ARG A O 1
ATOM 551 N N . VAL A 1 70 ? 7.778 -4.400 11.964 1.00 88.19 70 VAL A N 1
ATOM 552 C CA . VAL A 1 70 ? 7.852 -3.056 12.588 1.00 88.19 70 VAL A CA 1
ATOM 553 C C . VAL A 1 70 ? 6.453 -2.482 12.893 1.00 88.19 70 VAL A C 1
ATOM 555 O O . VAL A 1 70 ? 6.164 -1.317 12.644 1.00 88.19 70 VAL A O 1
ATOM 558 N N . SER A 1 71 ? 5.541 -3.313 13.402 1.00 84.50 71 SER A N 1
ATOM 559 C CA . SER A 1 71 ? 4.165 -2.949 13.743 1.00 84.50 71 SER A CA 1
ATOM 560 C C . SER A 1 71 ? 3.653 -3.770 14.931 1.00 84.50 71 SER A C 1
ATOM 562 O O . SER A 1 71 ? 4.013 -4.934 15.116 1.00 84.50 71 SER A O 1
ATOM 564 N N . ASP A 1 72 ? 2.751 -3.187 15.723 1.00 85.69 72 ASP A N 1
ATOM 565 C CA . ASP A 1 72 ? 1.973 -3.891 16.758 1.00 85.69 72 ASP A CA 1
ATOM 566 C C . ASP A 1 72 ? 0.782 -4.697 16.164 1.00 85.69 72 ASP A C 1
ATOM 568 O O . ASP A 1 72 ? -0.147 -5.161 16.838 1.00 85.69 72 ASP A O 1
ATOM 572 N N . GLY A 1 73 ? 0.788 -4.886 14.842 1.00 82.88 73 GLY A N 1
ATOM 573 C CA . GLY A 1 73 ? -0.252 -5.608 14.130 1.00 82.88 73 GLY A CA 1
ATOM 574 C C . GLY A 1 73 ? 0.058 -5.894 12.669 1.00 82.88 73 GLY A C 1
ATOM 575 O O . GLY A 1 73 ? 1.197 -6.154 12.276 1.00 82.88 73 GLY A O 1
ATOM 576 N N . ARG A 1 74 ? -1.014 -5.957 11.880 1.00 82.44 74 ARG A N 1
ATOM 577 C CA . ARG A 1 74 ? -0.965 -6.232 10.443 1.00 82.44 74 ARG A CA 1
ATOM 578 C C . ARG A 1 74 ? -0.279 -5.086 9.692 1.00 82.44 74 ARG A C 1
ATOM 580 O O . ARG A 1 74 ? -0.316 -3.941 10.137 1.00 82.44 74 ARG A O 1
ATOM 587 N N . LEU A 1 75 ? 0.365 -5.418 8.580 1.00 80.00 75 LEU A N 1
ATOM 588 C CA . LEU A 1 75 ? 0.957 -4.458 7.654 1.00 80.00 75 LEU A CA 1
ATOM 589 C C . LEU A 1 75 ? -0.077 -4.033 6.626 1.00 80.00 75 LEU A C 1
ATOM 591 O O . LEU A 1 75 ? -1.092 -4.698 6.434 1.00 80.00 75 LEU A O 1
ATOM 595 N N . ILE A 1 76 ? 0.225 -2.954 5.915 1.00 75.19 76 ILE A N 1
ATOM 596 C CA . ILE A 1 76 ? -0.641 -2.443 4.860 1.00 75.19 76 ILE A CA 1
ATOM 597 C C . ILE A 1 76 ? -0.947 -3.510 3.795 1.00 75.19 76 ILE A C 1
ATOM 599 O O . ILE A 1 76 ? -2.082 -3.641 3.355 1.00 75.19 76 ILE A O 1
ATOM 603 N N . THR A 1 77 ? 0.025 -4.362 3.469 1.00 71.69 77 THR A N 1
ATOM 604 C CA . THR A 1 77 ? -0.112 -5.469 2.510 1.00 71.69 77 THR A CA 1
ATOM 605 C C . THR A 1 77 ? -1.083 -6.559 2.937 1.00 71.69 77 THR A C 1
ATOM 607 O O . THR A 1 77 ? -1.620 -7.246 2.074 1.00 71.69 77 THR A O 1
ATOM 610 N N . ASP A 1 78 ? -1.376 -6.697 4.233 1.00 71.12 78 ASP A N 1
ATOM 611 C CA . ASP A 1 78 ? -2.388 -7.646 4.704 1.00 71.12 78 ASP A CA 1
ATOM 612 C C . ASP A 1 78 ? -3.821 -7.193 4.354 1.00 71.12 78 ASP A C 1
ATOM 614 O O . ASP A 1 78 ? -4.760 -7.967 4.540 1.00 71.12 78 ASP A O 1
ATOM 618 N N . PHE A 1 79 ? -4.004 -5.947 3.894 1.00 70.50 79 PHE A N 1
ATOM 619 C CA . PHE A 1 79 ? -5.320 -5.329 3.715 1.00 70.50 79 PHE A CA 1
ATOM 620 C C . PHE A 1 79 ? -5.695 -5.001 2.268 1.00 70.50 79 PHE A C 1
ATOM 622 O O . PHE A 1 79 ? -6.848 -4.646 2.037 1.00 70.50 79 PHE A O 1
ATOM 629 N N . ILE A 1 80 ? -4.783 -5.108 1.294 1.00 69.50 80 ILE A N 1
ATOM 630 C CA . ILE A 1 80 ? -5.034 -4.574 -0.055 1.00 69.50 80 ILE A CA 1
ATOM 631 C C . ILE A 1 80 ? -4.908 -5.619 -1.163 1.00 69.50 80 ILE A C 1
ATOM 633 O O . ILE A 1 80 ? -3.849 -6.194 -1.401 1.00 69.50 80 ILE A O 1
ATOM 637 N N . GLY A 1 81 ? -6.024 -5.832 -1.869 1.00 68.06 81 GLY A N 1
ATOM 638 C CA . GLY A 1 81 ? -6.174 -6.769 -2.985 1.00 68.06 81 GLY A CA 1
ATOM 639 C C . GLY A 1 81 ? -5.793 -6.159 -4.335 1.00 68.06 81 GLY A C 1
ATOM 640 O O . GLY A 1 81 ? -6.648 -5.988 -5.206 1.00 68.06 81 GLY A O 1
ATOM 641 N N . PHE A 1 82 ? -4.520 -5.806 -4.512 1.00 75.69 82 PHE A N 1
ATOM 642 C CA . PHE A 1 82 ? -3.976 -5.398 -5.813 1.00 75.69 82 PHE A CA 1
ATOM 643 C C . PHE A 1 82 ? -3.458 -6.602 -6.601 1.00 75.69 82 PHE A C 1
ATOM 645 O O . PHE A 1 82 ? -2.954 -7.558 -6.015 1.00 75.69 82 PHE A O 1
ATOM 652 N N . LYS A 1 83 ? -3.543 -6.548 -7.937 1.00 80.00 83 LYS A N 1
ATOM 653 C CA . LYS A 1 83 ? -2.960 -7.590 -8.800 1.00 80.00 83 LYS A CA 1
ATOM 654 C C . LYS A 1 83 ? -1.433 -7.507 -8.818 1.00 80.00 83 LYS A C 1
ATOM 656 O O . LYS A 1 83 ? -0.770 -8.524 -8.992 1.00 80.00 83 LYS A O 1
ATOM 661 N N . VAL A 1 84 ? -0.882 -6.303 -8.645 1.00 76.00 84 VAL A N 1
ATOM 662 C CA . VAL A 1 84 ? 0.557 -6.031 -8.683 1.00 76.00 84 VAL A CA 1
ATOM 663 C C . VAL A 1 84 ? 0.971 -5.193 -7.470 1.00 76.00 84 VAL A C 1
ATOM 665 O O . VAL A 1 84 ? 0.671 -4.005 -7.386 1.00 76.00 84 VAL A O 1
ATOM 668 N N . GLY A 1 85 ? 1.672 -5.817 -6.518 1.00 77.06 85 GLY A N 1
ATOM 669 C CA . GLY A 1 85 ? 2.210 -5.148 -5.320 1.00 77.06 85 GLY A CA 1
ATOM 670 C C . GLY A 1 85 ? 3.726 -4.960 -5.313 1.00 77.06 85 GLY A C 1
ATOM 671 O O . GLY A 1 85 ? 4.235 -4.163 -4.541 1.00 77.06 85 GLY A O 1
ATOM 672 N N . GLN A 1 86 ? 4.446 -5.683 -6.171 1.00 67.25 86 GLN A N 1
ATOM 673 C CA . GLN A 1 86 ? 5.913 -5.694 -6.215 1.00 67.25 86 GLN A CA 1
ATOM 674 C C . GLN A 1 86 ? 6.534 -4.670 -7.167 1.00 67.25 86 GLN A C 1
ATOM 676 O O . GLN A 1 86 ? 7.738 -4.464 -7.118 1.00 67.25 86 GLN A O 1
ATOM 681 N N . MET A 1 87 ? 5.747 -4.104 -8.081 1.00 77.50 87 MET A N 1
ATOM 682 C CA . MET A 1 87 ? 6.222 -3.280 -9.191 1.00 77.50 87 MET A CA 1
ATOM 683 C C . MET A 1 87 ? 5.463 -1.954 -9.204 1.00 77.50 87 MET A C 1
ATOM 685 O O . MET A 1 87 ? 4.267 -1.945 -8.921 1.00 77.50 87 MET A O 1
ATOM 689 N N . GLY A 1 88 ? 6.140 -0.857 -9.548 1.00 82.38 88 GLY A N 1
ATOM 690 C CA . GLY A 1 88 ? 5.492 0.440 -9.769 1.00 82.38 88 GLY A CA 1
ATOM 691 C C . GLY A 1 88 ? 4.721 0.471 -11.091 1.00 82.38 88 GLY A C 1
ATOM 692 O O . GLY A 1 88 ? 5.142 -0.134 -12.078 1.00 82.38 88 GLY A O 1
ATOM 693 N N . CYS A 1 89 ? 3.593 1.181 -11.153 1.00 87.88 89 CYS A N 1
ATOM 694 C CA . CYS A 1 89 ? 2.914 1.410 -12.431 1.00 87.88 89 CYS A CA 1
ATOM 695 C C . CYS A 1 89 ? 3.816 2.186 -13.402 1.00 87.88 89 CYS A C 1
ATOM 697 O O . CYS A 1 89 ? 3.852 1.887 -14.590 1.00 87.88 89 CYS A O 1
ATOM 699 N N . CYS A 1 90 ? 4.567 3.146 -12.883 1.00 89.25 90 CYS A N 1
ATOM 700 C CA . CYS A 1 90 ? 5.460 4.017 -13.607 1.00 89.25 90 CYS A CA 1
ATOM 701 C C . CYS A 1 90 ? 6.892 3.862 -13.065 1.00 89.25 90 CYS A C 1
ATOM 703 O O . CYS A 1 90 ? 7.104 3.834 -11.854 1.00 89.25 90 CYS A O 1
ATOM 705 N N . GLY A 1 91 ? 7.882 3.793 -13.956 1.00 90.75 91 GLY A N 1
ATOM 706 C CA . GLY A 1 91 ? 9.303 3.768 -13.591 1.00 90.75 91 GLY A CA 1
ATOM 707 C C . GLY A 1 91 ? 10.134 2.949 -14.571 1.00 90.75 91 GLY A C 1
ATOM 708 O O . GLY A 1 91 ? 9.676 2.622 -15.661 1.00 90.75 91 GLY A O 1
ATOM 709 N N . SER A 1 92 ? 11.364 2.600 -14.204 1.00 86.81 92 SER A N 1
ATOM 710 C CA . SER A 1 92 ? 12.232 1.758 -15.040 1.00 86.81 92 SER A CA 1
ATOM 711 C C . SER A 1 92 ? 13.121 0.842 -14.201 1.00 86.81 92 SER A C 1
ATOM 713 O O . SER A 1 92 ? 13.111 0.898 -12.967 1.00 86.81 92 SER A O 1
ATOM 715 N N . GLY A 1 93 ? 13.861 -0.042 -14.873 1.00 82.88 93 GLY A N 1
ATOM 716 C CA . GLY A 1 93 ? 14.714 -1.034 -14.225 1.00 82.88 93 GLY A CA 1
ATOM 717 C C . GLY A 1 93 ? 13.927 -2.145 -13.517 1.00 82.88 93 GLY A C 1
ATOM 718 O O . GLY A 1 93 ? 12.721 -2.299 -13.735 1.00 82.88 93 GLY A O 1
ATOM 719 N N . PRO A 1 94 ? 14.598 -2.952 -12.674 1.00 78.06 94 PRO A N 1
ATOM 720 C CA . PRO A 1 94 ? 13.957 -4.037 -11.937 1.00 78.06 94 PRO A CA 1
ATOM 721 C C . PRO A 1 94 ? 12.740 -3.542 -11.152 1.00 78.06 94 PRO A C 1
ATOM 723 O O . PRO A 1 94 ? 12.822 -2.552 -10.424 1.00 78.06 94 PRO A O 1
ATOM 726 N N . PHE A 1 95 ? 11.603 -4.220 -11.334 1.00 79.19 95 PHE A N 1
ATOM 727 C CA . PHE A 1 95 ? 10.321 -3.881 -10.705 1.00 79.19 95 PHE A CA 1
ATOM 728 C C . PHE A 1 95 ? 9.838 -2.437 -10.933 1.00 79.19 95 PHE A C 1
ATOM 730 O O . PHE A 1 95 ? 8.984 -1.950 -10.195 1.00 79.19 95 PHE A O 1
ATOM 737 N N . ARG A 1 96 ? 10.361 -1.739 -11.951 1.00 83.44 96 ARG A N 1
ATOM 738 C CA . ARG A 1 96 ? 10.111 -0.303 -12.173 1.00 83.44 96 ARG A CA 1
ATOM 739 C C . ARG A 1 96 ? 10.428 0.556 -10.940 1.00 83.44 96 ARG A C 1
ATOM 741 O O . ARG A 1 96 ? 9.827 1.602 -10.732 1.00 83.44 96 ARG A O 1
ATOM 748 N N . GLY A 1 97 ? 11.384 0.109 -10.123 1.00 78.50 97 GLY A N 1
ATOM 749 C CA . GLY A 1 97 ? 11.771 0.766 -8.875 1.00 78.50 97 GLY A CA 1
ATOM 750 C C . GLY A 1 97 ? 12.732 1.945 -9.047 1.00 78.50 97 GLY A C 1
ATOM 751 O O . GLY A 1 97 ? 13.045 2.613 -8.067 1.00 78.50 97 GLY A O 1
ATOM 752 N N . ILE A 1 98 ? 13.223 2.222 -10.260 1.00 80.38 98 ILE A N 1
ATOM 753 C CA . ILE A 1 98 ? 14.050 3.405 -10.520 1.00 80.38 98 ILE A CA 1
ATOM 754 C C . ILE A 1 98 ? 13.131 4.596 -10.802 1.00 80.38 98 ILE A C 1
ATOM 756 O O . ILE A 1 98 ? 12.334 4.565 -11.748 1.00 80.38 98 ILE A O 1
ATOM 760 N N . ASN A 1 99 ? 13.285 5.660 -10.006 1.00 81.06 99 ASN A N 1
ATOM 761 C CA . ASN A 1 99 ? 12.490 6.886 -10.084 1.00 81.06 99 ASN A CA 1
ATOM 762 C C . ASN A 1 99 ? 12.801 7.709 -11.350 1.00 81.06 99 ASN A C 1
ATOM 764 O O . ASN A 1 99 ? 13.496 8.721 -11.320 1.00 81.06 99 ASN A O 1
ATOM 768 N N . THR A 1 100 ? 12.285 7.228 -12.476 1.00 86.75 100 THR A N 1
ATOM 769 C CA . THR A 1 100 ? 12.433 7.810 -13.822 1.00 86.75 100 THR A CA 1
ATOM 770 C C . THR A 1 100 ? 11.112 8.351 -14.368 1.00 86.75 100 THR A C 1
ATOM 772 O O . THR A 1 100 ? 11.045 8.861 -15.488 1.00 86.75 100 THR A O 1
ATOM 775 N N . CYS A 1 101 ? 10.047 8.255 -13.569 1.00 82.94 101 CYS A N 1
ATOM 776 C CA . CYS A 1 101 ? 8.713 8.706 -13.929 1.00 82.94 101 CYS A CA 1
ATOM 777 C C . CYS A 1 101 ? 8.674 10.155 -14.396 1.00 82.94 101 CYS A C 1
ATOM 779 O O . CYS A 1 101 ? 9.318 11.043 -13.835 1.00 82.94 101 CYS A O 1
ATOM 781 N N . GLY A 1 102 ? 7.880 10.395 -15.439 1.00 85.25 102 GLY A N 1
ATOM 782 C CA . GLY A 1 102 ? 7.754 11.714 -16.054 1.00 85.25 102 GLY A CA 1
ATOM 783 C C . GLY A 1 102 ? 8.943 12.110 -16.931 1.00 85.25 102 GLY A C 1
ATOM 784 O O . GLY A 1 102 ? 8.982 13.243 -17.401 1.00 85.25 102 GLY A O 1
ATOM 785 N N . GLY A 1 103 ? 9.904 11.209 -17.165 1.00 84.56 103 GLY A N 1
ATOM 786 C CA . GLY A 1 103 ? 10.978 11.402 -18.142 1.00 84.56 103 GLY A CA 1
ATOM 787 C C . GLY A 1 103 ? 11.948 12.534 -17.804 1.00 84.56 103 GLY A C 1
ATOM 788 O O . GLY A 1 103 ? 12.587 13.107 -18.692 1.00 84.56 103 GLY A O 1
ATOM 789 N N . ARG A 1 104 ? 12.044 12.905 -16.522 1.00 75.19 104 ARG A N 1
ATOM 790 C CA . ARG A 1 104 ? 12.957 13.964 -16.083 1.00 75.19 104 ARG A CA 1
ATOM 791 C C . ARG A 1 104 ? 14.401 13.544 -16.363 1.00 75.19 104 ARG A C 1
ATOM 793 O O . ARG A 1 104 ? 14.760 12.379 -16.245 1.00 75.19 104 ARG A O 1
ATOM 800 N N . MET A 1 105 ? 15.225 14.512 -16.763 1.00 68.94 105 MET A N 1
ATOM 801 C CA . MET A 1 105 ? 16.630 14.295 -17.147 1.00 68.94 105 MET A CA 1
ATOM 802 C C . MET A 1 105 ? 16.840 13.378 -18.370 1.00 68.94 105 MET A C 1
ATOM 804 O O . MET A 1 105 ? 17.927 12.834 -18.543 1.00 68.94 105 MET A O 1
ATOM 808 N N . GLY A 1 106 ? 15.829 13.214 -19.234 1.00 78.06 106 GLY A N 1
ATOM 809 C CA . GLY A 1 106 ? 15.950 12.428 -20.470 1.00 78.06 106 GLY A CA 1
ATOM 810 C C . GLY A 1 106 ? 15.979 10.914 -20.252 1.00 78.06 106 GLY A C 1
ATOM 811 O O . GLY A 1 106 ? 16.344 10.170 -21.159 1.00 78.06 106 GLY A O 1
ATOM 812 N N . GLN A 1 107 ? 15.611 10.452 -19.058 1.00 82.94 107 GLN A N 1
ATOM 813 C CA . GLN A 1 107 ? 15.532 9.031 -18.747 1.00 82.94 107 GLN A CA 1
ATOM 814 C C . GLN A 1 107 ? 14.212 8.449 -19.256 1.00 82.94 107 GLN A C 1
ATOM 816 O O . GLN A 1 107 ? 13.149 9.040 -19.078 1.00 82.94 107 GLN A O 1
ATOM 821 N N . SER A 1 108 ? 14.271 7.284 -19.897 1.00 89.69 108 SER A N 1
ATOM 822 C CA . SER A 1 108 ? 13.072 6.556 -20.310 1.00 89.69 108 SER A CA 1
ATOM 823 C C . SER A 1 108 ? 12.376 5.935 -19.102 1.00 89.69 108 SER A C 1
ATOM 825 O O . SER A 1 108 ? 13.037 5.410 -18.206 1.00 89.69 108 SER A O 1
ATOM 827 N N . TYR A 1 109 ? 11.049 5.920 -19.130 1.00 91.38 109 TYR A N 1
ATOM 828 C CA . TYR A 1 109 ? 10.216 5.214 -18.165 1.00 91.38 109 TYR A CA 1
ATOM 829 C C . TYR A 1 109 ? 9.205 4.337 -18.897 1.00 91.38 109 TYR A C 1
ATOM 831 O O . TYR A 1 109 ? 8.845 4.592 -20.046 1.00 91.38 109 TYR A O 1
ATOM 839 N N . GLU A 1 110 ? 8.741 3.309 -18.209 1.00 93.19 110 GLU A N 1
ATOM 840 C CA . GLU A 1 110 ? 7.599 2.499 -18.599 1.00 93.19 110 GLU A CA 1
ATOM 841 C C . GLU A 1 110 ? 6.373 2.925 -17.799 1.00 93.19 110 GLU A C 1
ATOM 843 O O . GLU A 1 110 ? 6.498 3.394 -16.665 1.00 93.19 110 GLU A O 1
ATOM 848 N N . LEU A 1 111 ? 5.192 2.725 -18.383 1.00 95.12 111 LEU A N 1
ATOM 849 C CA . LEU A 1 111 ? 3.907 2.953 -17.735 1.00 95.12 111 LEU A CA 1
ATOM 850 C C . LEU A 1 111 ? 3.040 1.696 -17.849 1.00 95.12 111 LEU A C 1
ATOM 852 O O . LEU A 1 111 ? 3.058 1.003 -18.867 1.00 95.12 111 LEU A O 1
ATOM 856 N N . CYS A 1 112 ? 2.291 1.392 -16.797 1.00 91.50 112 CYS A N 1
ATOM 857 C CA . CYS A 1 112 ? 1.354 0.285 -16.775 1.00 91.50 112 CYS A CA 1
ATOM 858 C C . CYS A 1 112 ? 0.073 0.614 -17.555 1.00 91.50 112 CYS A C 1
ATOM 860 O O . CYS A 1 112 ? -0.311 1.772 -17.684 1.00 91.50 112 CYS A O 1
ATOM 862 N N . GLU A 1 113 ? -0.614 -0.418 -18.046 1.00 94.31 113 GLU A N 1
ATOM 863 C CA . GLU A 1 113 ? -1.864 -0.254 -18.800 1.00 94.31 113 GLU A CA 1
ATOM 864 C C . GLU A 1 113 ? -3.036 0.179 -17.904 1.00 94.31 113 GLU A C 1
ATOM 866 O O . GLU A 1 113 ? -3.841 1.023 -18.290 1.00 94.31 113 GLU A O 1
ATOM 871 N N . ASN A 1 114 ? -3.119 -0.369 -16.685 1.00 89.94 114 ASN A N 1
ATOM 872 C CA . ASN A 1 114 ? -4.180 -0.057 -15.732 1.00 89.94 114 ASN A CA 1
ATOM 873 C C . ASN A 1 114 ? -3.621 0.201 -14.330 1.00 89.94 114 ASN A C 1
ATOM 875 O O . ASN A 1 114 ? -3.212 -0.721 -13.623 1.00 89.94 114 ASN A O 1
ATOM 879 N N . VAL A 1 115 ? -3.675 1.461 -13.898 1.00 89.25 115 VAL A N 1
ATOM 880 C CA . VAL A 1 115 ? -3.183 1.902 -12.584 1.00 89.25 115 VAL A CA 1
ATOM 881 C C . VAL A 1 115 ? -3.933 1.260 -11.409 1.00 89.25 115 VAL A C 1
ATOM 883 O O . VAL A 1 115 ? -3.353 1.057 -10.349 1.00 89.25 115 VAL A O 1
ATOM 886 N N . ASN A 1 116 ? -5.192 0.849 -11.589 1.00 86.31 116 ASN A N 1
ATOM 887 C CA . ASN A 1 116 ? -6.002 0.255 -10.519 1.00 86.31 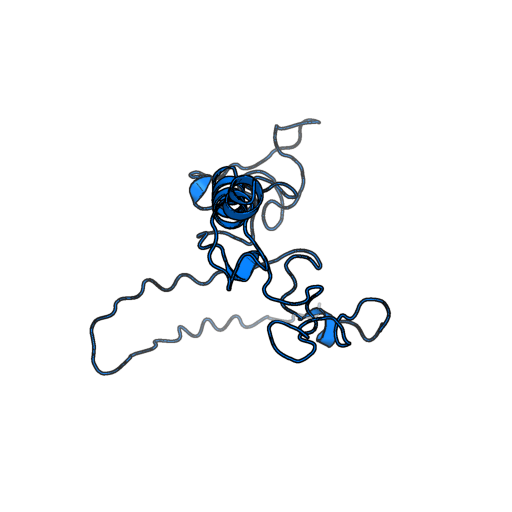116 ASN A CA 1
ATOM 888 C C . ASN A 1 116 ? -5.594 -1.177 -10.150 1.00 86.31 116 ASN A C 1
ATOM 890 O O . ASN A 1 116 ? -6.053 -1.714 -9.134 1.00 86.31 116 ASN A O 1
ATOM 894 N N . ASP A 1 117 ? -4.758 -1.806 -10.971 1.00 87.25 117 ASP A N 1
ATOM 895 C CA . ASP A 1 117 ? -4.198 -3.122 -10.690 1.00 87.25 117 ASP A CA 1
ATOM 896 C C . ASP A 1 117 ? -2.962 -3.038 -9.780 1.00 87.25 117 ASP A C 1
ATOM 898 O O . ASP A 1 117 ? -2.584 -4.051 -9.189 1.00 87.25 117 ASP A O 1
ATOM 902 N N . TYR A 1 118 ? -2.377 -1.844 -9.621 1.00 84.75 118 TYR A N 1
ATOM 903 C CA . TYR A 1 118 ? -1.106 -1.612 -8.941 1.00 84.75 118 TYR A CA 1
ATOM 904 C C . TYR A 1 118 ? -1.295 -0.967 -7.563 1.00 84.75 118 TYR A C 1
ATOM 906 O O . TYR A 1 118 ? -2.072 -0.025 -7.397 1.00 84.75 118 TYR A O 1
ATOM 914 N N . LEU A 1 119 ? -0.534 -1.450 -6.579 1.00 84.31 119 LEU A N 1
ATOM 915 C CA . LEU A 1 119 ? -0.416 -0.809 -5.265 1.00 84.31 119 LEU A CA 1
ATOM 916 C C . LEU A 1 119 ? 0.374 0.503 -5.362 1.00 84.31 119 LEU A C 1
ATOM 918 O O . LEU A 1 119 ? -0.049 1.539 -4.850 1.00 84.31 119 LEU A O 1
ATOM 922 N N . PHE A 1 120 ? 1.516 0.444 -6.045 1.00 86.94 120 PHE A N 1
ATOM 923 C CA . PHE A 1 120 ? 2.450 1.551 -6.191 1.00 86.94 120 PHE A CA 1
ATOM 924 C C . PHE A 1 120 ? 2.289 2.231 -7.549 1.00 86.94 120 PHE A C 1
ATOM 926 O O . PHE A 1 120 ? 2.280 1.575 -8.593 1.00 86.94 120 PHE A O 1
ATOM 933 N N . PHE A 1 121 ? 2.179 3.557 -7.543 1.00 85.69 121 PHE A N 1
ATOM 934 C CA . PHE A 1 121 ? 2.242 4.354 -8.760 1.00 85.69 121 PHE A CA 1
ATOM 935 C C . PHE A 1 121 ? 3.680 4.450 -9.270 1.00 85.69 121 PHE A C 1
ATOM 937 O O . PHE A 1 121 ? 3.903 4.205 -10.447 1.00 85.69 121 PHE A O 1
ATOM 944 N N . ASP A 1 122 ? 4.644 4.728 -8.393 1.00 82.25 122 ASP A N 1
ATOM 945 C CA . ASP A 1 122 ? 6.078 4.749 -8.705 1.00 82.25 122 ASP A CA 1
ATOM 946 C C . ASP A 1 122 ? 6.891 4.040 -7.610 1.00 82.25 122 ASP A C 1
ATOM 948 O O . ASP A 1 122 ? 6.331 3.338 -6.773 1.00 82.25 122 ASP A O 1
ATOM 952 N N . SER A 1 123 ? 8.213 4.207 -7.594 1.00 77.31 123 SER A N 1
ATOM 953 C CA . SER A 1 123 ? 9.109 3.603 -6.597 1.00 77.31 123 SER A CA 1
ATOM 954 C C . SER A 1 123 ? 8.808 3.958 -5.132 1.00 77.31 123 SER A C 1
ATOM 956 O O . SER A 1 123 ? 9.383 3.355 -4.232 1.00 77.31 123 SER A O 1
ATOM 958 N N . SER A 1 124 ? 7.983 4.972 -4.888 1.00 76.62 124 SER A N 1
ATOM 959 C CA . SER A 1 124 ? 7.785 5.603 -3.579 1.00 76.62 124 SER A CA 1
ATOM 960 C C . SER A 1 124 ? 6.324 5.911 -3.247 1.00 76.62 124 SER A C 1
ATOM 962 O O . SER A 1 124 ? 5.953 5.903 -2.076 1.00 76.62 124 SER A O 1
ATOM 964 N N . HIS A 1 125 ? 5.487 6.184 -4.245 1.00 83.06 125 HIS A N 1
ATOM 965 C CA . HIS A 1 125 ? 4.121 6.657 -4.048 1.00 83.06 125 HIS A CA 1
ATOM 966 C C . HIS A 1 125 ? 3.095 5.570 -4.370 1.00 83.06 125 HIS A C 1
ATOM 968 O O . HIS A 1 125 ? 3.254 4.802 -5.320 1.00 83.06 125 HIS A O 1
ATOM 974 N N . LEU A 1 126 ? 2.006 5.534 -3.599 1.00 83.25 126 LEU A N 1
ATOM 975 C CA . LEU A 1 126 ? 0.871 4.640 -3.837 1.00 83.25 126 LEU A CA 1
ATOM 976 C C . LEU A 1 126 ? -0.054 5.177 -4.942 1.00 83.25 126 LEU A C 1
ATOM 978 O O . LEU A 1 126 ? -0.094 6.377 -5.212 1.00 83.25 126 LEU A O 1
ATOM 982 N N . THR A 1 127 ? -0.836 4.295 -5.562 1.00 86.38 127 THR A N 1
ATOM 983 C CA . THR A 1 127 ? -1.885 4.696 -6.513 1.00 86.38 127 THR A CA 1
ATOM 984 C C . THR A 1 127 ? -3.048 5.401 -5.807 1.00 86.38 127 THR A C 1
ATOM 986 O O . THR A 1 127 ? -3.232 5.275 -4.595 1.00 86.38 127 THR A O 1
ATOM 989 N N . GLU A 1 128 ? -3.868 6.147 -6.550 1.00 86.62 128 GLU A N 1
ATOM 990 C CA . GLU A 1 128 ? -5.088 6.771 -6.009 1.00 86.62 128 GLU A CA 1
ATOM 991 C C . GLU A 1 128 ? -6.005 5.728 -5.353 1.00 86.62 128 GLU A C 1
ATOM 993 O O . GLU A 1 128 ? -6.425 5.903 -4.213 1.00 86.62 128 GLU A O 1
ATOM 998 N N . LYS A 1 129 ? -6.235 4.590 -6.018 1.00 86.94 129 LYS A N 1
ATOM 999 C CA . LYS A 1 129 ? -7.045 3.487 -5.484 1.00 86.94 129 LYS A CA 1
ATOM 1000 C C . LYS A 1 129 ? -6.497 2.926 -4.168 1.00 86.94 129 LYS A C 1
ATOM 1002 O O . LYS A 1 129 ? -7.271 2.484 -3.317 1.00 86.94 129 LYS A O 1
ATOM 1007 N N . ALA A 1 130 ? -5.176 2.903 -3.997 1.00 82.38 130 ALA A N 1
ATOM 1008 C CA . ALA A 1 130 ? -4.554 2.497 -2.739 1.00 82.38 130 ALA A CA 1
ATOM 1009 C C . ALA A 1 130 ? -4.803 3.533 -1.640 1.00 82.38 130 ALA A C 1
ATOM 1011 O O . ALA A 1 130 ? -5.239 3.162 -0.551 1.00 82.38 130 ALA A O 1
ATOM 1012 N N . HIS A 1 131 ? -4.625 4.821 -1.941 1.00 81.12 131 HIS A N 1
ATOM 1013 C CA . HIS A 1 131 ? -4.960 5.898 -1.010 1.00 81.12 131 HIS A CA 1
ATOM 1014 C C . HIS A 1 131 ? -6.444 5.899 -0.627 1.00 81.12 131 HIS A C 1
ATOM 1016 O O . HIS A 1 131 ? -6.756 6.049 0.550 1.00 81.12 131 HIS A O 1
ATOM 1022 N N . GLN A 1 132 ? -7.351 5.684 -1.583 1.00 82.88 132 GLN A N 1
ATOM 1023 C CA . GLN A 1 132 ? -8.790 5.639 -1.333 1.00 82.88 132 GLN A CA 1
ATOM 1024 C C . GLN A 1 132 ? -9.156 4.510 -0.364 1.00 82.88 132 GLN A C 1
ATOM 1026 O O . GLN A 1 132 ? -9.820 4.763 0.637 1.00 82.88 132 GLN A O 1
ATOM 1031 N N . GLN A 1 133 ? -8.678 3.284 -0.610 1.00 83.94 133 GLN A N 1
ATOM 1032 C CA . GLN A 1 133 ? -8.940 2.156 0.291 1.00 83.94 133 GLN A CA 1
ATOM 1033 C C . GLN A 1 133 ? -8.403 2.421 1.703 1.00 83.94 133 GLN A C 1
ATOM 1035 O O . GLN A 1 133 ? -9.087 2.146 2.687 1.00 83.94 133 GLN A O 1
ATOM 1040 N N . ILE A 1 134 ? -7.205 3.006 1.822 1.00 81.88 134 ILE A N 1
ATOM 1041 C CA . ILE A 1 134 ? -6.648 3.402 3.123 1.00 81.88 134 ILE A CA 1
ATOM 1042 C C . ILE A 1 134 ? -7.541 4.451 3.794 1.00 81.88 134 ILE A C 1
ATOM 1044 O O . ILE A 1 134 ? -7.872 4.305 4.969 1.00 81.88 134 ILE A O 1
ATOM 1048 N N . ALA A 1 135 ? -7.960 5.484 3.064 1.00 76.44 135 ALA A N 1
ATOM 1049 C CA . ALA A 1 135 ? -8.801 6.551 3.593 1.00 76.44 135 ALA A CA 1
ATOM 1050 C C . ALA A 1 135 ? -10.164 6.029 4.075 1.00 76.44 135 ALA A C 1
ATOM 1052 O O . ALA A 1 135 ? -10.609 6.412 5.153 1.00 76.44 135 ALA A O 1
A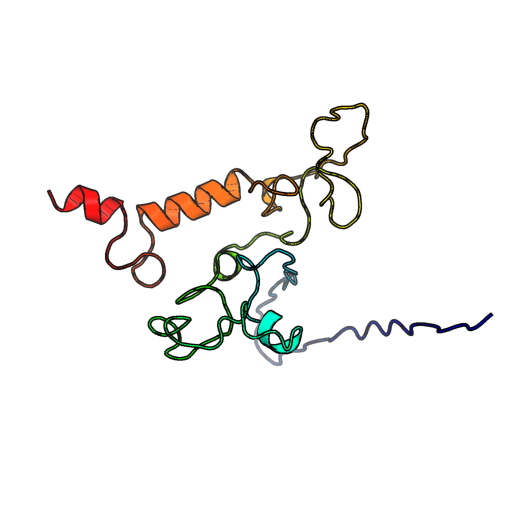TOM 1053 N N . GLU A 1 136 ? -10.800 5.116 3.338 1.00 84.19 136 GLU A N 1
ATOM 1054 C CA . GLU A 1 136 ? -12.070 4.488 3.727 1.00 84.19 136 GLU A CA 1
ATOM 1055 C C . GLU A 1 136 ? -11.938 3.670 5.021 1.00 84.19 136 GLU A C 1
ATOM 1057 O O . GLU A 1 136 ? -12.784 3.780 5.920 1.00 84.19 136 GLU A O 1
ATOM 1062 N N . LEU A 1 137 ? -10.848 2.903 5.154 1.00 81.81 137 LEU A N 1
ATOM 1063 C CA . LEU A 1 137 ? -10.535 2.148 6.370 1.00 81.81 137 LEU A CA 1
ATOM 1064 C C . LEU A 1 137 ? -10.238 3.079 7.554 1.00 81.81 137 LEU A C 1
ATOM 1066 O O . LEU A 1 137 ? -10.719 2.844 8.661 1.00 81.81 137 LEU A O 1
ATOM 1070 N N . VAL A 1 138 ? -9.498 4.166 7.349 1.00 81.56 138 VAL A N 1
ATOM 1071 C CA . VAL A 1 138 ? -9.231 5.154 8.408 1.00 81.56 138 VAL A CA 1
ATOM 1072 C C . VAL A 1 138 ? -10.515 5.887 8.819 1.00 81.56 138 VAL A C 1
ATOM 1074 O O . VAL A 1 138 ? -10.765 6.092 10.009 1.00 81.56 138 VAL A O 1
ATOM 1077 N N . TRP A 1 139 ? -11.359 6.249 7.850 1.00 87.19 139 TRP A N 1
ATOM 1078 C CA . TRP A 1 139 ? -12.600 6.978 8.088 1.00 87.19 139 TRP A CA 1
ATOM 1079 C C . TRP A 1 139 ? -13.638 6.140 8.830 1.00 87.19 139 TRP A C 1
ATOM 1081 O O . TRP A 1 139 ? -14.197 6.591 9.826 1.00 87.19 139 TRP A O 1
ATOM 1091 N N . SER A 1 140 ? -13.890 4.919 8.359 1.00 88.69 140 SER A N 1
ATOM 1092 C CA . SER A 1 140 ? -15.040 4.110 8.787 1.00 88.69 140 SER A CA 1
ATOM 1093 C C . SER A 1 140 ? -14.738 2.619 8.944 1.00 88.69 140 SER A C 1
ATOM 1095 O O . SER A 1 140 ? -15.654 1.804 9.045 1.00 88.69 140 SER A O 1
ATOM 1097 N N . GLY A 1 141 ? -13.458 2.247 8.978 1.00 83.88 141 GLY A N 1
ATOM 1098 C CA . GLY A 1 141 ? -13.038 0.858 9.097 1.00 83.88 141 GLY A CA 1
ATOM 1099 C C . GLY A 1 141 ? -13.542 0.186 10.381 1.00 83.88 141 GLY A C 1
ATOM 1100 O O . GLY A 1 141 ? -13.757 0.855 11.401 1.00 83.88 141 GLY A O 1
ATOM 1101 N N . PRO A 1 142 ? -13.735 -1.144 10.341 1.00 84.69 142 PRO A N 1
ATOM 1102 C CA . PRO A 1 142 ? -14.212 -1.912 11.483 1.00 84.69 142 PRO A CA 1
ATOM 1103 C C . PRO A 1 142 ? -13.168 -1.960 12.619 1.00 84.69 142 PRO A C 1
ATOM 1105 O O . PRO A 1 142 ? -11.971 -1.814 12.358 1.00 84.69 142 PRO A O 1
ATOM 1108 N N . PRO A 1 143 ? -13.568 -2.238 13.878 1.00 80.69 143 PRO A N 1
ATOM 1109 C CA . PRO A 1 143 ? -12.680 -2.170 15.052 1.00 80.69 143 PRO A CA 1
ATOM 1110 C C . PRO A 1 143 ? -11.471 -3.121 15.035 1.00 80.69 143 PRO A C 1
ATOM 1112 O O . PRO A 1 143 ? -10.504 -2.943 15.776 1.00 80.69 143 PRO A O 1
ATOM 1115 N N . ASN A 1 144 ? -11.502 -4.167 14.209 1.00 77.19 144 ASN A N 1
ATOM 1116 C CA . ASN A 1 144 ? -10.356 -5.055 14.011 1.00 77.19 144 ASN A CA 1
ATOM 1117 C C . ASN A 1 144 ? -9.275 -4.445 13.096 1.00 77.19 144 ASN A C 1
ATOM 1119 O O . ASN A 1 144 ? -8.128 -4.890 13.171 1.00 77.19 144 ASN A O 1
ATOM 1123 N N . VAL A 1 145 ? -9.626 -3.434 12.293 1.00 74.06 145 VAL A N 1
ATOM 1124 C CA . VAL A 1 145 ? -8.738 -2.674 11.399 1.00 74.06 145 VAL A CA 1
ATOM 1125 C C . VAL A 1 145 ? -8.368 -1.323 12.018 1.00 74.06 145 VAL A C 1
ATOM 1127 O O . VAL A 1 145 ? -7.186 -1.031 12.170 1.00 74.06 145 VAL A O 1
ATOM 1130 N N . THR A 1 146 ? -9.361 -0.531 12.430 1.00 76.69 146 THR A N 1
ATOM 1131 C CA . THR A 1 146 ? -9.177 0.844 12.918 1.00 76.69 146 THR A CA 1
ATOM 1132 C C . THR A 1 146 ? -9.658 0.930 14.361 1.00 76.69 146 THR A C 1
ATOM 1134 O O . THR A 1 146 ? -10.851 0.810 14.633 1.00 76.69 146 THR A O 1
ATOM 1137 N N . ARG A 1 147 ? -8.721 1.086 15.305 1.00 79.94 147 ARG A N 1
ATOM 1138 C CA . ARG A 1 147 ? -8.988 1.054 16.754 1.00 79.94 147 ARG A CA 1
ATOM 1139 C C . ARG A 1 147 ? -8.218 2.154 17.502 1.00 79.94 147 ARG A C 1
ATOM 1141 O O . ARG A 1 147 ? -7.125 2.498 17.057 1.00 79.94 147 ARG A O 1
ATOM 1148 N N . PRO A 1 148 ? -8.716 2.646 18.657 1.00 82.56 148 PRO A N 1
ATOM 1149 C CA . PRO A 1 148 ? -9.974 2.266 19.319 1.00 82.56 148 PRO A CA 1
ATOM 1150 C C . PRO A 1 148 ? -11.234 2.851 18.661 1.00 82.56 148 PRO A C 1
ATOM 1152 O O . PRO A 1 148 ? -12.295 2.245 18.766 1.00 82.56 148 PRO A O 1
ATOM 1155 N N . TYR A 1 149 ? -11.104 3.968 17.945 1.00 82.19 149 TYR A N 1
ATOM 1156 C CA . TYR A 1 149 ? -12.173 4.615 17.183 1.00 82.19 149 TYR A CA 1
ATOM 1157 C C . TYR A 1 149 ? -11.674 4.893 15.762 1.00 82.19 149 TYR A C 1
ATOM 1159 O O . TYR A 1 149 ? -10.498 5.207 15.574 1.00 82.19 149 TYR A O 1
ATOM 1167 N N . ASN A 1 150 ? -12.554 4.787 14.768 1.00 85.94 150 ASN A N 1
ATOM 1168 C CA . ASN A 1 150 ? -12.296 5.341 13.437 1.00 85.94 150 ASN A CA 1
ATOM 1169 C C . ASN A 1 150 ? -12.589 6.851 13.421 1.00 85.94 150 ASN A C 1
ATOM 1171 O O . ASN A 1 150 ? -13.183 7.375 14.367 1.00 85.94 150 ASN A O 1
ATOM 1175 N N . LEU A 1 151 ? -12.144 7.568 12.381 1.00 80.56 151 LEU A N 1
ATOM 1176 C CA . LEU A 1 151 ? -12.296 9.029 12.354 1.00 80.56 151 LEU A CA 1
ATOM 1177 C C . LEU A 1 151 ? -13.762 9.455 12.401 1.00 80.56 151 LEU A C 1
ATOM 1179 O O . LEU A 1 151 ? -14.083 10.399 13.113 1.00 80.56 151 LEU A O 1
ATOM 1183 N N . LYS A 1 152 ? -14.657 8.748 11.705 1.00 88.31 152 LYS A N 1
ATOM 1184 C CA . LYS A 1 152 ? -16.090 9.044 11.740 1.00 88.31 152 LYS A CA 1
ATOM 1185 C C . LYS A 1 152 ? -16.627 9.003 13.172 1.00 88.31 152 LYS A C 1
ATOM 1187 O O . LYS A 1 152 ? -17.220 9.979 13.617 1.00 88.31 152 LYS A O 1
ATOM 1192 N N . ALA A 1 153 ? -16.340 7.927 13.907 1.00 87.19 153 ALA A N 1
ATOM 1193 C CA . ALA A 1 153 ? -16.721 7.808 15.309 1.00 87.19 153 ALA A CA 1
ATOM 1194 C C . ALA A 1 153 ? -16.108 8.932 16.156 1.00 87.19 153 ALA A C 1
ATOM 1196 O O . ALA A 1 153 ? -16.799 9.499 16.988 1.00 87.19 153 ALA A O 1
ATOM 1197 N N . LEU A 1 154 ? -14.847 9.308 15.915 1.00 81.06 154 LEU A N 1
ATOM 1198 C CA . LEU A 1 154 ? -14.203 10.418 16.624 1.00 81.06 154 LEU A CA 1
ATOM 1199 C C . LEU A 1 154 ? -14.935 11.757 16.427 1.00 81.06 154 LEU A C 1
ATOM 1201 O O . LEU A 1 154 ? -15.073 12.512 17.385 1.00 81.06 154 LEU A O 1
ATOM 1205 N N . PHE A 1 155 ? -15.406 12.053 15.213 1.00 83.81 155 PHE A N 1
ATOM 1206 C CA . PHE A 1 155 ? -16.151 13.284 14.920 1.00 83.81 155 PHE A CA 1
ATOM 1207 C C . PHE A 1 155 ? -17.595 13.263 15.445 1.00 83.81 155 PHE A C 1
ATOM 1209 O O . PHE A 1 155 ? -18.145 14.321 15.735 1.00 83.81 155 PHE A O 1
ATOM 1216 N N . GLU A 1 156 ? -18.194 12.080 15.581 1.00 88.62 156 GLU A N 1
ATOM 1217 C CA . GLU A 1 156 ? -19.556 11.875 16.101 1.00 88.62 156 GLU A CA 1
ATOM 1218 C C . GLU A 1 156 ? -19.620 11.800 17.640 1.00 88.62 156 GLU A C 1
ATOM 1220 O O . GLU A 1 156 ? -20.708 11.734 18.203 1.00 88.62 156 GLU A O 1
ATOM 1225 N N . LEU A 1 157 ? -18.474 11.821 18.334 1.00 76.19 157 LEU A N 1
ATOM 1226 C CA . LEU A 1 157 ? -18.395 11.852 19.804 1.00 76.19 157 LEU A CA 1
ATOM 1227 C C . LEU A 1 157 ? -18.679 13.239 20.422 1.00 76.19 157 LEU A C 1
ATOM 1229 O O . LEU A 1 157 ? -18.582 13.372 21.644 1.00 76.19 157 LEU A O 1
ATOM 1233 N N . ASN A 1 158 ? -19.015 14.243 19.605 1.00 53.31 158 ASN A N 1
ATOM 1234 C CA . ASN A 1 158 ? -19.400 15.593 20.038 1.00 53.31 158 ASN A CA 1
ATOM 1235 C C . ASN A 1 158 ? -20.917 15.756 20.154 1.00 53.31 158 ASN A C 1
ATOM 1237 O O . ASN A 1 158 ? -21.611 15.504 19.144 1.00 53.31 158 ASN A O 1
#

Radius of gyration: 20.02 Å; chains: 1; bounding box: 55×48×43 Å